Protein AF-A0A377KAS9-F1 (afdb_monomer)

Sequence (103 aa):
MINPLTATWNCPNGELRHHPQEIMQICEEVAAVIEREGHHTSAEDLRDYVMQVIDATAENISSMLQDIRALRHTEIDYINGFLLRRARAHGLPYRKTPACLKW

Foldseek 3Di:
DQLLVCLVVVAFLLVCVVVLVLLLVQLQLQQVLCVVVVHDDDSVRVSVVSVVVCVVRVRDRDPNNVCVVVVHDGCCCVPLVVSVVSCVVVVHDDDSSCVSVPD

Structure (mmCIF, N/CA/C/O backbone):
data_AF-A0A377KAS9-F1
#
_entry.id   AF-A0A377KAS9-F1
#
loop_
_atom_site.group_PDB
_atom_site.id
_atom_site.type_symbol
_atom_site.label_atom_id
_atom_site.label_alt_id
_atom_site.label_comp_id
_atom_site.label_asym_id
_atom_site.label_entity_id
_atom_site.label_seq_id
_atom_site.pdbx_PDB_ins_code
_atom_site.Cartn_x
_atom_site.Cartn_y
_atom_site.Cartn_z
_atom_site.occupancy
_atom_site.B_iso_or_equiv
_atom_site.auth_seq_id
_atom_site.auth_comp_id
_atom_site.auth_asym_id
_atom_site.auth_atom_id
_atom_site.pdbx_PDB_model_num
ATOM 1 N N . MET A 1 1 ? -0.968 -2.671 1.920 1.00 79.94 1 MET A N 1
ATOM 2 C CA . MET A 1 1 ? -1.292 -1.654 0.891 1.00 79.94 1 MET A CA 1
ATOM 3 C C . MET A 1 1 ? -0.348 -1.724 -0.310 1.00 79.94 1 MET A C 1
ATOM 5 O O . MET A 1 1 ? -0.841 -1.943 -1.403 1.00 79.94 1 MET A O 1
ATOM 9 N N . ILE A 1 2 ? 0.980 -1.641 -0.134 1.00 87.25 2 ILE A N 1
ATOM 10 C CA . ILE A 1 2 ? 1.961 -1.700 -1.247 1.00 87.25 2 ILE A CA 1
ATOM 11 C C . ILE A 1 2 ? 1.874 -3.011 -2.049 1.00 87.25 2 ILE A C 1
ATOM 13 O O . ILE A 1 2 ? 1.695 -2.996 -3.266 1.00 87.25 2 ILE A O 1
ATOM 17 N N . ASN A 1 3 ? 1.947 -4.152 -1.360 1.00 89.75 3 ASN A N 1
ATOM 18 C CA . ASN A 1 3 ? 1.939 -5.484 -1.977 1.00 89.75 3 ASN A CA 1
ATOM 19 C C . ASN A 1 3 ? 0.742 -5.737 -2.919 1.00 89.75 3 ASN A C 1
ATOM 21 O O . ASN A 1 3 ? 0.973 -6.051 -4.082 1.00 89.75 3 ASN A O 1
ATOM 25 N N . PRO A 1 4 ? -0.522 -5.567 -2.487 1.00 87.50 4 PRO A N 1
ATOM 26 C CA . PRO A 1 4 ? -1.676 -5.807 -3.355 1.00 87.50 4 PRO A CA 1
ATOM 27 C C . PRO A 1 4 ? -1.768 -4.846 -4.553 1.00 87.50 4 PRO A C 1
ATOM 29 O O . PRO A 1 4 ? -2.224 -5.255 -5.621 1.00 87.50 4 PRO A O 1
ATOM 32 N N . LEU A 1 5 ? -1.321 -3.592 -4.413 1.00 89.12 5 LEU A N 1
ATOM 33 C CA . LEU A 1 5 ? -1.313 -2.627 -5.521 1.00 89.12 5 LEU A CA 1
ATOM 34 C C . LEU A 1 5 ? -0.265 -2.989 -6.575 1.00 89.12 5 LEU A C 1
ATOM 36 O O . LEU A 1 5 ? -0.600 -3.134 -7.746 1.00 89.12 5 LEU A O 1
ATOM 40 N N . THR A 1 6 ? 0.978 -3.225 -6.151 1.00 92.56 6 THR A N 1
ATOM 41 C CA . THR A 1 6 ? 2.066 -3.655 -7.051 1.00 92.56 6 THR A CA 1
ATOM 42 C C . THR A 1 6 ? 1.754 -4.979 -7.742 1.00 92.56 6 THR A C 1
ATOM 44 O O . THR A 1 6 ? 2.005 -5.119 -8.934 1.00 92.56 6 THR A O 1
ATOM 47 N N . ALA A 1 7 ? 1.137 -5.925 -7.031 1.00 90.19 7 ALA A N 1
ATOM 48 C CA . ALA A 1 7 ? 0.609 -7.166 -7.590 1.00 90.19 7 ALA A CA 1
ATOM 49 C C . ALA A 1 7 ? -0.429 -6.921 -8.699 1.00 90.19 7 ALA A C 1
ATOM 51 O O . ALA A 1 7 ? -0.330 -7.496 -9.779 1.00 90.19 7 ALA A O 1
ATOM 52 N N . THR A 1 8 ? -1.396 -6.032 -8.450 1.00 87.06 8 THR A N 1
ATOM 53 C CA . THR A 1 8 ? -2.474 -5.714 -9.401 1.00 87.06 8 THR A CA 1
ATOM 54 C C . THR A 1 8 ? -1.960 -4.967 -10.634 1.00 87.06 8 THR A C 1
ATOM 56 O O . THR A 1 8 ? -2.437 -5.210 -11.740 1.00 87.06 8 THR A O 1
ATOM 59 N N . TRP A 1 9 ? -1.000 -4.058 -10.460 1.00 90.44 9 TRP A N 1
ATOM 60 C CA . TRP A 1 9 ? -0.447 -3.232 -11.541 1.00 90.44 9 TRP A CA 1
ATOM 61 C C . TRP A 1 9 ? 0.811 -3.821 -12.185 1.00 90.44 9 TRP A C 1
ATOM 63 O O . TRP A 1 9 ? 1.314 -3.271 -13.159 1.00 90.44 9 TRP A O 1
ATOM 73 N N . ASN A 1 10 ? 1.307 -4.952 -11.672 1.00 92.69 10 ASN A N 1
ATOM 74 C CA . ASN A 1 10 ? 2.530 -5.614 -12.122 1.00 92.69 10 ASN A CA 1
ATOM 75 C C . ASN A 1 10 ? 3.738 -4.655 -12.210 1.00 92.69 10 ASN A C 1
ATOM 77 O O . ASN A 1 10 ? 4.503 -4.681 -13.177 1.00 92.69 10 ASN A O 1
ATOM 81 N N . CYS A 1 11 ? 3.916 -3.813 -11.189 1.00 94.88 11 CYS A N 1
ATOM 82 C CA . CYS A 1 11 ? 4.918 -2.747 -11.160 1.00 94.88 11 CYS A CA 1
ATOM 83 C C . CYS A 1 11 ? 5.840 -2.830 -9.924 1.00 94.88 11 CYS A C 1
ATOM 85 O O . CYS A 1 11 ? 5.463 -3.437 -8.915 1.00 94.88 11 CYS A O 1
ATOM 87 N N . PRO A 1 12 ? 7.040 -2.217 -9.964 1.00 97.19 12 PRO A N 1
ATOM 88 C CA . PRO A 1 12 ? 7.854 -1.988 -8.768 1.00 97.19 12 PRO A CA 1
ATOM 89 C C . PRO A 1 12 ? 7.136 -1.103 -7.742 1.00 97.19 12 PRO A C 1
ATOM 91 O O . PRO A 1 12 ? 6.183 -0.393 -8.074 1.00 97.19 12 PRO A O 1
ATOM 94 N N . ASN A 1 13 ? 7.616 -1.108 -6.496 1.00 97.12 13 ASN A N 1
ATOM 95 C CA . ASN A 1 13 ? 7.029 -0.307 -5.416 1.00 97.12 13 ASN A CA 1
ATOM 96 C C . ASN A 1 13 ? 7.022 1.194 -5.741 1.00 97.12 13 ASN A C 1
ATOM 98 O O . ASN A 1 13 ? 6.055 1.883 -5.423 1.00 97.12 13 ASN A O 1
ATOM 102 N N . GLY A 1 14 ? 8.075 1.689 -6.397 1.00 97.12 14 GLY A N 1
ATOM 103 C CA . GLY A 1 14 ? 8.260 3.102 -6.726 1.00 97.12 14 GLY A CA 1
ATOM 104 C C . GLY A 1 14 ? 7.171 3.676 -7.626 1.00 97.12 14 GLY A C 1
ATOM 105 O O . GLY A 1 14 ? 6.843 4.853 -7.495 1.00 97.12 14 GLY A O 1
ATOM 106 N N . GLU A 1 15 ? 6.554 2.850 -8.475 1.00 96.69 15 GLU A N 1
ATOM 107 C CA . GLU A 1 15 ? 5.490 3.275 -9.393 1.00 96.69 15 GLU A CA 1
ATOM 108 C C . GLU A 1 15 ? 4.256 3.796 -8.644 1.00 96.69 15 GLU A C 1
ATOM 110 O O . GLU A 1 15 ? 3.562 4.699 -9.108 1.00 96.69 15 GLU A O 1
ATOM 115 N N . LEU A 1 16 ? 4.018 3.296 -7.425 1.00 94.31 16 LEU A N 1
ATOM 116 C CA . LEU A 1 16 ? 2.884 3.712 -6.602 1.00 94.31 16 LEU A CA 1
ATOM 117 C C . LEU A 1 16 ? 2.903 5.216 -6.278 1.00 94.31 16 LEU A C 1
ATOM 119 O O . LEU A 1 16 ? 1.849 5.793 -6.014 1.00 94.31 16 LEU A O 1
ATO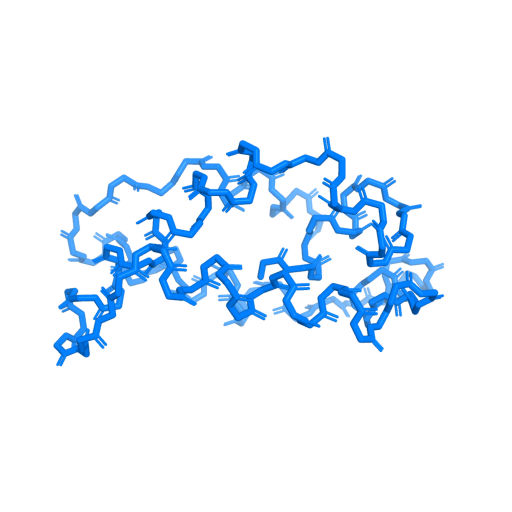M 123 N N . ARG A 1 17 ? 4.066 5.881 -6.354 1.00 95.19 17 ARG A N 1
ATOM 124 C CA . ARG A 1 17 ? 4.194 7.330 -6.126 1.00 95.19 17 ARG A CA 1
ATOM 125 C C . ARG A 1 17 ? 3.338 8.173 -7.074 1.00 95.19 17 ARG A C 1
ATOM 127 O O . ARG A 1 17 ? 2.979 9.297 -6.733 1.00 95.19 17 ARG A O 1
ATOM 134 N N . HIS A 1 18 ? 3.026 7.645 -8.258 1.00 95.12 18 HIS A N 1
ATOM 135 C CA . HIS A 1 18 ? 2.213 8.323 -9.268 1.00 95.12 18 HIS A CA 1
ATOM 136 C C . HIS A 1 18 ? 0.706 8.207 -8.989 1.00 95.12 18 HIS A C 1
ATOM 138 O O . HIS A 1 18 ? -0.098 8.812 -9.696 1.00 95.12 18 HIS A O 1
ATOM 144 N N . HIS A 1 19 ? 0.328 7.494 -7.923 1.00 92.81 19 HIS A N 1
ATOM 145 C CA . HIS A 1 19 ? -1.051 7.211 -7.526 1.00 92.81 19 HIS A CA 1
ATOM 146 C C . HIS A 1 19 ? -1.370 7.682 -6.090 1.00 92.81 19 HIS A C 1
ATOM 148 O O . HIS A 1 19 ? -1.891 6.914 -5.272 1.00 92.81 19 HIS A O 1
ATOM 154 N N . PRO A 1 20 ? -1.066 8.946 -5.723 1.00 91.94 20 PRO A N 1
ATOM 155 C CA . PRO A 1 20 ? -1.210 9.416 -4.344 1.00 91.94 20 PRO A CA 1
ATOM 156 C C . PRO A 1 20 ? -2.672 9.444 -3.874 1.00 91.94 20 PRO A C 1
ATOM 158 O O . PRO A 1 20 ? -2.940 9.265 -2.687 1.00 91.94 20 PRO A O 1
ATOM 161 N N . GLN A 1 21 ? -3.624 9.640 -4.794 1.00 91.44 21 GLN A N 1
ATOM 162 C CA . GLN A 1 21 ? -5.054 9.641 -4.476 1.00 91.44 21 GLN A CA 1
ATOM 163 C C . GLN A 1 21 ? -5.547 8.236 -4.118 1.00 91.44 21 GLN A C 1
ATOM 165 O O . GLN A 1 21 ? -6.261 8.083 -3.127 1.00 91.44 21 GLN A O 1
ATOM 170 N N . GLU A 1 22 ? -5.149 7.204 -4.871 1.00 89.81 22 GLU A N 1
ATOM 171 C CA . GLU A 1 22 ? -5.474 5.820 -4.520 1.00 89.81 22 GLU A CA 1
ATOM 172 C C . GLU A 1 22 ? -4.838 5.402 -3.191 1.00 89.81 22 GLU A C 1
ATOM 174 O O . GLU A 1 22 ? -5.508 4.771 -2.372 1.00 89.81 22 GLU A 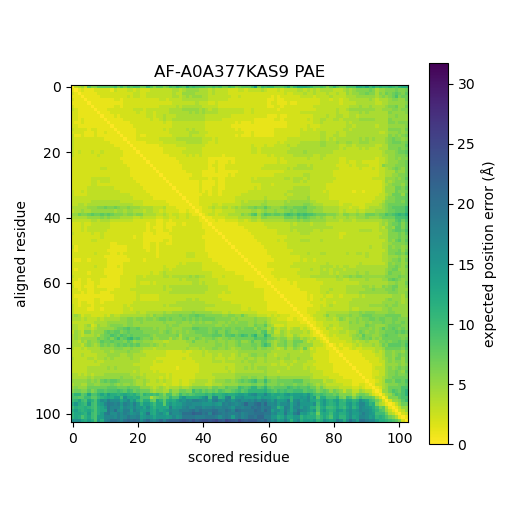O 1
ATOM 179 N N . ILE A 1 23 ? -3.576 5.776 -2.951 1.00 91.94 23 ILE A N 1
ATOM 180 C CA . ILE A 1 23 ? -2.901 5.492 -1.677 1.00 91.94 23 ILE A CA 1
ATOM 181 C C . ILE A 1 23 ? -3.665 6.131 -0.520 1.00 91.94 23 ILE A C 1
ATOM 183 O O . ILE A 1 23 ? -3.952 5.442 0.458 1.00 91.94 23 ILE A O 1
ATOM 187 N N . MET A 1 24 ? -4.029 7.412 -0.635 1.00 93.75 24 MET A N 1
ATOM 188 C CA . MET A 1 24 ? -4.756 8.120 0.420 1.00 93.75 24 MET A CA 1
ATOM 189 C C . MET A 1 24 ? -6.107 7.459 0.717 1.00 93.75 24 MET A C 1
ATOM 191 O O . MET A 1 24 ? -6.396 7.180 1.874 1.00 93.75 24 MET A O 1
ATOM 195 N N . GLN A 1 25 ? -6.890 7.109 -0.309 1.00 91.56 25 GLN A N 1
ATOM 196 C CA . GLN A 1 25 ? -8.184 6.434 -0.121 1.00 91.56 25 GLN A CA 1
ATOM 197 C C . GLN A 1 25 ? -8.050 5.103 0.630 1.00 91.56 25 GLN A C 1
ATOM 199 O O . GLN A 1 25 ? -8.877 4.769 1.476 1.00 91.56 25 GLN A O 1
ATOM 204 N N . ILE A 1 26 ?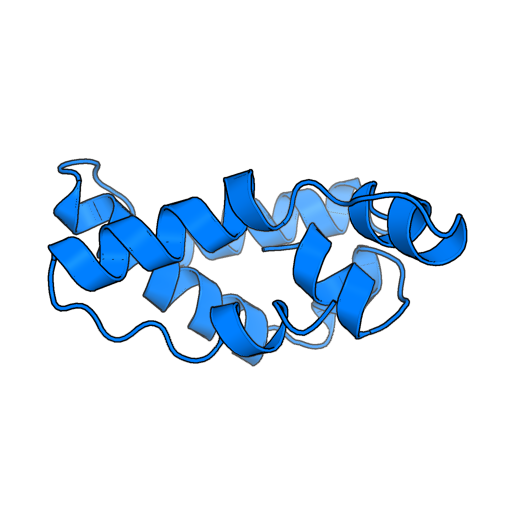 -7.008 4.322 0.335 1.00 89.81 26 ILE A N 1
ATOM 205 C CA . ILE A 1 26 ? -6.755 3.064 1.046 1.00 89.81 26 ILE A CA 1
ATOM 206 C C . ILE A 1 26 ? -6.290 3.352 2.480 1.00 89.81 26 ILE A C 1
ATOM 208 O O . ILE A 1 26 ? -6.710 2.653 3.401 1.00 89.81 26 ILE A O 1
ATOM 212 N N . CYS A 1 27 ? -5.469 4.383 2.695 1.00 93.38 27 CYS A N 1
ATOM 213 C CA . CYS A 1 27 ? -5.046 4.787 4.036 1.00 93.38 27 CYS A CA 1
ATOM 214 C C . CYS A 1 27 ? -6.238 5.227 4.895 1.00 93.38 27 CYS A C 1
ATOM 216 O O . CYS A 1 27 ? -6.314 4.826 6.050 1.00 93.38 27 CYS A O 1
ATOM 218 N N . GLU A 1 28 ? -7.204 5.959 4.337 1.00 93.62 28 GLU A N 1
ATOM 219 C CA . GLU A 1 28 ? -8.456 6.325 5.016 1.00 93.62 28 GLU A CA 1
ATOM 220 C C . GLU A 1 28 ? -9.268 5.087 5.428 1.00 93.62 28 GLU A C 1
ATOM 222 O O . GLU A 1 28 ? -9.697 4.979 6.579 1.00 93.62 28 GLU A O 1
ATOM 227 N N . GLU A 1 29 ? -9.442 4.118 4.519 1.00 91.00 29 GLU A N 1
ATOM 228 C CA . GLU A 1 29 ? -10.139 2.859 4.820 1.00 91.00 29 GLU A CA 1
ATOM 229 C C . GLU A 1 29 ? -9.445 2.079 5.945 1.00 91.00 29 GLU A C 1
ATOM 231 O O . GLU A 1 29 ? -10.101 1.556 6.847 1.00 91.00 29 GLU A O 1
ATOM 236 N N . VAL A 1 30 ? -8.115 1.987 5.897 1.00 91.12 30 VAL A N 1
ATOM 237 C CA . VAL A 1 30 ? -7.323 1.234 6.876 1.00 91.12 30 VAL A CA 1
ATOM 238 C C . VAL A 1 30 ? -7.281 1.948 8.226 1.00 91.12 30 VAL A C 1
ATOM 240 O O . VAL A 1 30 ? -7.507 1.298 9.245 1.00 91.12 30 VAL A O 1
ATOM 243 N N . ALA A 1 31 ? -7.064 3.264 8.251 1.00 93.56 31 ALA A N 1
ATOM 244 C CA . ALA A 1 31 ? -7.064 4.061 9.475 1.00 93.56 31 ALA A CA 1
ATOM 245 C C . ALA A 1 31 ? -8.413 3.968 10.200 1.00 93.56 31 ALA A C 1
ATOM 247 O O . ALA A 1 31 ? -8.444 3.739 11.406 1.00 93.56 31 ALA A O 1
ATOM 248 N N . ALA A 1 32 ? -9.530 4.022 9.465 1.00 93.00 32 ALA A N 1
ATOM 249 C CA . ALA A 1 32 ? -10.858 3.849 10.050 1.00 93.00 32 ALA A CA 1
ATOM 250 C C . ALA A 1 32 ? -11.027 2.484 10.738 1.00 93.00 32 ALA A C 1
ATOM 252 O O . ALA A 1 32 ? -11.646 2.399 11.800 1.00 93.00 32 ALA A O 1
ATOM 253 N N . VAL A 1 33 ? -10.476 1.412 10.156 1.00 92.62 33 VAL A N 1
ATOM 254 C CA . VAL A 1 33 ? -10.484 0.082 10.782 1.00 92.62 33 VAL A CA 1
ATOM 255 C C . VAL A 1 33 ? -9.603 0.066 12.029 1.00 92.62 33 VAL A C 1
ATOM 257 O O . VAL A 1 33 ? -10.057 -0.412 13.063 1.00 92.62 33 VAL A O 1
ATOM 260 N N . ILE A 1 34 ? -8.385 0.608 11.956 1.00 91.94 34 ILE A N 1
ATOM 261 C CA . ILE A 1 34 ? -7.429 0.647 13.075 1.00 91.94 34 ILE A CA 1
ATOM 262 C C . ILE A 1 34 ? -8.002 1.426 14.272 1.00 91.94 34 ILE A C 1
ATOM 264 O O . ILE A 1 34 ? -7.948 0.936 15.399 1.00 91.94 34 ILE A O 1
ATOM 268 N N . GLU A 1 35 ? -8.647 2.568 14.032 1.00 93.69 35 GLU A N 1
ATOM 269 C CA . GLU A 1 35 ? -9.337 3.344 15.073 1.00 93.69 35 GLU A CA 1
ATOM 270 C C . GLU A 1 35 ? -10.450 2.530 15.753 1.00 93.69 35 GLU A C 1
ATOM 272 O O . GLU A 1 35 ? -10.588 2.544 16.976 1.00 93.69 35 GLU A O 1
ATOM 277 N N . ARG A 1 36 ? -11.220 1.739 14.991 1.00 93.19 36 ARG A N 1
ATOM 278 C CA . ARG A 1 36 ? -12.253 0.849 15.560 1.00 93.19 36 ARG A CA 1
ATOM 279 C C . ARG A 1 36 ? -11.684 -0.342 16.331 1.00 93.19 36 ARG A C 1
ATOM 281 O O . ARG A 1 36 ? -12.391 -0.904 17.164 1.00 93.19 36 ARG A O 1
ATOM 288 N N . GLU A 1 37 ? -10.429 -0.711 16.090 1.00 92.94 37 GLU A N 1
ATOM 289 C CA . GLU A 1 37 ? -9.693 -1.671 16.921 1.00 92.94 37 GLU A CA 1
ATOM 290 C C . GLU A 1 37 ? -9.204 -1.066 18.247 1.00 92.94 37 GLU A C 1
ATOM 292 O O . GLU A 1 37 ? -8.718 -1.802 19.103 1.00 92.94 37 GLU A O 1
ATOM 297 N N . GLY A 1 38 ? -9.349 0.250 18.448 1.00 92.94 38 GLY A N 1
ATOM 298 C CA . GLY A 1 38 ? -8.882 0.950 19.647 1.00 92.94 38 GLY A CA 1
ATOM 299 C C . GLY A 1 38 ? -7.418 1.387 19.577 1.00 92.94 38 GLY A C 1
ATOM 300 O O . GLY A 1 38 ? -6.820 1.690 20.609 1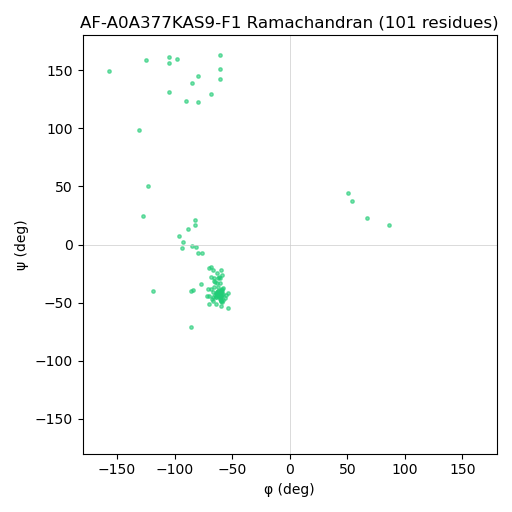.00 92.94 38 GLY A O 1
ATOM 301 N N . HIS A 1 39 ? -6.830 1.415 18.380 1.00 92.75 39 HIS A N 1
ATOM 302 C CA . HIS A 1 39 ? -5.485 1.930 18.148 1.00 92.75 39 HIS A CA 1
ATOM 303 C C . HIS A 1 39 ? -5.560 3.305 17.488 1.00 92.75 39 HIS A C 1
ATOM 305 O O . HIS A 1 39 ? -6.251 3.471 16.488 1.00 92.75 39 HIS A O 1
ATOM 311 N N . HIS A 1 40 ? -4.822 4.273 18.029 1.00 91.44 40 HIS A N 1
ATOM 312 C CA . HIS A 1 40 ? -4.837 5.632 17.501 1.00 91.44 40 HIS A CA 1
ATOM 313 C C . HIS A 1 40 ? -3.957 5.775 16.257 1.00 91.44 40 HIS A C 1
ATOM 315 O O . HIS A 1 40 ? -2.757 5.498 16.317 1.00 91.44 40 HIS A O 1
ATOM 321 N N . THR A 1 41 ? -4.539 6.209 15.139 1.00 93.75 41 THR A N 1
ATOM 322 C CA . THR A 1 41 ? -3.812 6.505 13.897 1.00 93.75 41 THR A CA 1
ATOM 323 C 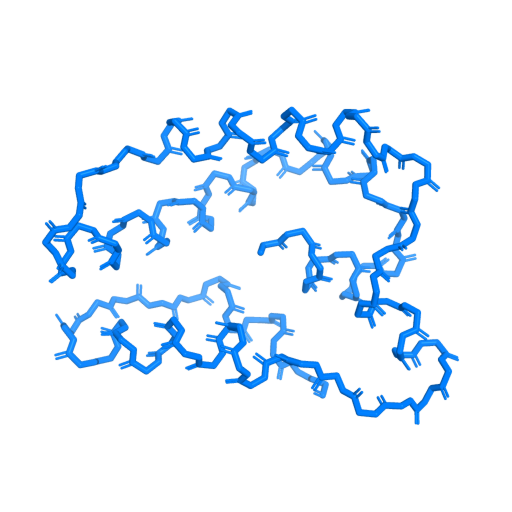C . THR A 1 41 ? -4.588 7.482 13.012 1.00 93.75 41 THR A C 1
ATOM 325 O O . THR A 1 41 ? -5.818 7.471 12.992 1.00 93.75 41 THR A O 1
ATOM 328 N N . SER A 1 42 ? -3.880 8.305 12.237 1.00 94.94 42 SER A N 1
ATOM 329 C CA . SER A 1 42 ? -4.489 9.128 11.189 1.00 94.94 42 SER A CA 1
ATOM 330 C C . SER A 1 42 ? -4.208 8.557 9.797 1.00 94.94 42 SER A C 1
ATOM 332 O O . SER A 1 42 ? -3.234 7.829 9.577 1.00 94.94 42 SER A O 1
ATOM 334 N N . ALA A 1 43 ? -5.072 8.886 8.8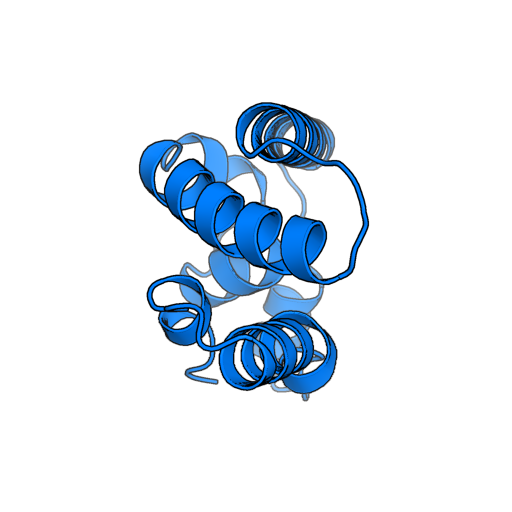34 1.00 95.25 43 ALA A N 1
ATOM 335 C CA . ALA A 1 43 ? -4.854 8.508 7.441 1.00 95.25 43 ALA A CA 1
ATOM 336 C C . ALA A 1 43 ? -3.585 9.172 6.881 1.00 95.25 43 ALA A C 1
ATOM 338 O O . ALA A 1 43 ? -2.879 8.570 6.073 1.00 95.25 43 ALA A O 1
ATOM 339 N N . GLU A 1 44 ? -3.277 10.384 7.341 1.00 96.25 44 GLU A N 1
ATOM 340 C CA . GLU A 1 44 ? -2.089 11.151 6.984 1.00 96.25 44 GLU A CA 1
ATOM 341 C C . GLU A 1 44 ? -0.809 10.489 7.496 1.00 96.25 44 GLU A C 1
ATOM 343 O O . GLU A 1 44 ? 0.108 10.282 6.703 1.00 96.25 44 GLU A O 1
ATOM 348 N N . ASP A 1 45 ? -0.765 10.083 8.770 1.00 94.94 45 ASP A N 1
ATOM 349 C CA . ASP A 1 45 ? 0.393 9.381 9.342 1.00 94.94 45 ASP A CA 1
ATOM 350 C C . ASP A 1 45 ? 0.648 8.067 8.598 1.00 94.94 45 ASP A C 1
ATOM 352 O O . ASP A 1 45 ? 1.784 7.723 8.259 1.00 94.94 45 ASP A O 1
ATOM 356 N N . LEU A 1 46 ? -0.432 7.335 8.304 1.00 94.69 46 LEU A N 1
ATOM 357 C CA . LEU A 1 46 ? -0.352 6.082 7.571 1.00 94.69 46 LEU A CA 1
ATOM 358 C C . LEU A 1 46 ? 0.141 6.306 6.134 1.00 94.69 46 LEU A C 1
ATOM 360 O O . LEU A 1 46 ? 1.008 5.566 5.665 1.00 94.69 46 LEU A O 1
ATOM 364 N N . ARG A 1 47 ? -0.366 7.334 5.445 1.00 95.81 47 ARG A N 1
ATOM 365 C CA . ARG A 1 47 ? 0.095 7.724 4.107 1.00 95.81 47 ARG A CA 1
ATOM 366 C C . ARG A 1 47 ? 1.577 8.075 4.129 1.00 95.81 47 ARG A C 1
ATOM 368 O O . ARG A 1 47 ? 2.316 7.587 3.279 1.00 95.81 47 ARG A O 1
ATOM 375 N N . ASP A 1 48 ? 2.015 8.898 5.073 1.00 95.75 48 ASP A N 1
ATOM 376 C CA . ASP A 1 48 ? 3.401 9.359 5.135 1.00 95.75 48 ASP A CA 1
ATOM 377 C C . ASP A 1 48 ? 4.355 8.190 5.377 1.00 95.75 48 ASP A C 1
ATO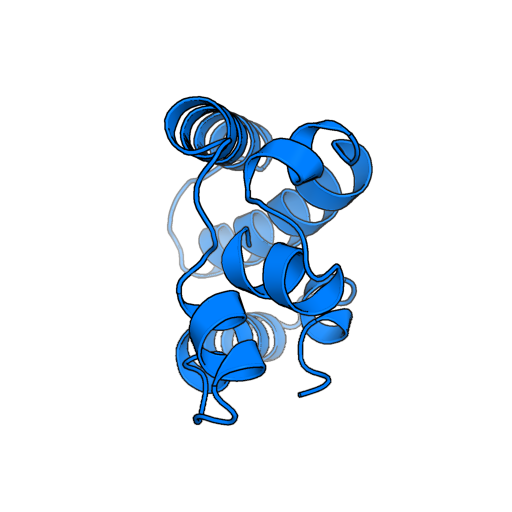M 379 O O . ASP A 1 48 ? 5.366 8.061 4.682 1.00 95.75 48 ASP A O 1
ATOM 383 N N . TYR A 1 49 ? 3.982 7.267 6.265 1.00 95.31 49 TYR A N 1
ATOM 384 C CA . TYR A 1 49 ? 4.718 6.022 6.458 1.00 95.31 49 TYR A CA 1
ATOM 385 C C . TYR A 1 49 ? 4.779 5.174 5.176 1.00 95.31 49 TYR A C 1
ATOM 387 O O . TYR A 1 49 ? 5.841 4.680 4.796 1.00 95.31 49 TYR A O 1
ATOM 395 N N . VAL A 1 50 ? 3.661 5.026 4.462 1.00 94.62 50 VAL A N 1
ATOM 396 C CA . VAL A 1 50 ? 3.618 4.276 3.195 1.00 94.62 50 VAL A CA 1
ATOM 397 C C . VAL A 1 50 ? 4.513 4.909 2.138 1.00 94.62 50 VAL A C 1
ATOM 399 O O . VAL A 1 50 ? 5.251 4.188 1.468 1.00 94.62 50 VAL A O 1
ATOM 402 N N . MET A 1 51 ? 4.480 6.234 2.000 1.00 95.50 51 MET A N 1
ATOM 403 C CA . MET A 1 51 ? 5.318 6.958 1.045 1.00 95.50 51 MET A CA 1
ATOM 404 C C . MET A 1 51 ? 6.803 6.802 1.372 1.00 95.50 51 MET A C 1
ATOM 406 O O . MET A 1 51 ? 7.588 6.528 0.469 1.00 95.50 51 MET A O 1
ATOM 410 N N . GLN A 1 52 ? 7.184 6.857 2.653 1.00 96.81 52 GLN A N 1
ATOM 411 C CA . GLN A 1 52 ? 8.560 6.580 3.080 1.00 96.81 52 GLN A CA 1
ATOM 412 C C . GLN A 1 52 ? 9.013 5.171 2.683 1.00 96.81 52 GLN A C 1
ATOM 414 O O . GLN A 1 52 ? 10.125 4.997 2.187 1.00 96.81 52 GLN A O 1
ATOM 419 N N . VAL A 1 53 ? 8.159 4.158 2.864 1.00 96.50 53 VAL A N 1
ATOM 420 C CA . VAL A 1 53 ? 8.480 2.782 2.457 1.00 96.50 53 VAL A CA 1
ATOM 421 C C . VAL A 1 53 ? 8.584 2.666 0.934 1.00 96.50 53 VAL A C 1
ATOM 423 O O . VAL A 1 53 ? 9.496 1.999 0.444 1.00 96.50 53 VAL A O 1
ATOM 426 N N . ILE A 1 54 ? 7.691 3.316 0.181 1.00 96.25 54 ILE A N 1
ATOM 427 C CA . ILE A 1 54 ? 7.749 3.368 -1.289 1.00 96.25 54 ILE A CA 1
ATOM 428 C C . ILE A 1 54 ? 9.075 3.980 -1.745 1.00 96.25 54 ILE A C 1
ATOM 430 O O . ILE A 1 54 ? 9.757 3.377 -2.568 1.00 96.25 54 ILE A O 1
ATOM 434 N N . ASP A 1 55 ? 9.467 5.124 -1.185 1.00 96.38 55 ASP A N 1
ATOM 435 C CA . ASP A 1 55 ? 10.711 5.809 -1.540 1.00 96.38 55 ASP A CA 1
ATOM 436 C C . ASP A 1 55 ? 11.944 4.963 -1.188 1.00 96.38 55 ASP A C 1
ATOM 438 O O . ASP A 1 55 ? 12.840 4.793 -2.013 1.00 96.38 55 ASP A O 1
ATOM 442 N N . ALA A 1 56 ? 11.968 4.362 0.005 1.00 97.81 56 ALA A N 1
ATOM 443 C CA . ALA A 1 56 ? 13.081 3.529 0.461 1.00 97.81 56 ALA A CA 1
ATOM 444 C C . ALA A 1 56 ? 13.223 2.208 -0.315 1.00 97.81 56 ALA A C 1
ATOM 446 O O . ALA A 1 56 ? 14.279 1.578 -0.272 1.00 97.81 56 ALA A O 1
ATOM 447 N N . THR A 1 57 ? 12.167 1.761 -1.000 1.00 97.38 57 THR A N 1
ATOM 448 C CA . THR A 1 57 ? 12.130 0.467 -1.698 1.00 97.38 57 THR A CA 1
ATOM 449 C C . THR A 1 57 ? 11.713 0.593 -3.159 1.00 97.38 57 THR A C 1
ATOM 451 O O . THR A 1 57 ? 11.219 -0.375 -3.730 1.00 97.38 57 THR A O 1
ATOM 454 N N . ALA A 1 58 ? 11.910 1.763 -3.773 1.00 97.50 58 ALA A N 1
ATOM 455 C CA . ALA A 1 58 ? 11.325 2.112 -5.067 1.00 97.50 58 ALA A CA 1
ATOM 456 C C . ALA A 1 58 ? 11.607 1.083 -6.180 1.00 97.50 58 ALA A C 1
ATOM 458 O O . ALA A 1 58 ? 10.694 0.700 -6.912 1.00 97.50 58 ALA A O 1
ATOM 459 N N . GLU A 1 59 ? 12.837 0.574 -6.249 1.00 97.69 59 GLU A N 1
ATOM 460 C CA . GLU A 1 59 ? 13.272 -0.402 -7.260 1.00 97.69 59 GLU A CA 1
ATOM 461 C C . GLU A 1 59 ? 12.850 -1.849 -6.946 1.00 97.69 59 GLU A C 1
ATOM 463 O O . GLU A 1 59 ? 13.026 -2.756 -7.763 1.00 97.69 59 GLU A O 1
ATOM 468 N N . ASN A 1 60 ? 12.293 -2.105 -5.760 1.00 97.94 60 ASN A N 1
ATOM 469 C CA . ASN A 1 60 ? 11.976 -3.458 -5.325 1.00 97.94 60 ASN A CA 1
ATOM 470 C C . ASN A 1 60 ? 10.667 -3.955 -5.951 1.00 97.94 60 ASN A C 1
ATOM 472 O O . ASN A 1 60 ? 9.679 -3.230 -6.081 1.00 97.94 60 ASN A O 1
ATOM 476 N N . ILE A 1 61 ? 10.639 -5.255 -6.250 1.00 96.75 61 ILE A N 1
ATOM 477 C CA . ILE A 1 61 ? 9.420 -6.000 -6.578 1.00 96.75 61 ILE A CA 1
ATOM 478 C C . ILE A 1 61 ? 8.851 -6.570 -5.277 1.00 96.75 61 ILE A C 1
ATOM 480 O O . ILE A 1 61 ? 9.545 -7.314 -4.579 1.00 96.75 61 ILE A O 1
ATOM 484 N N . SER A 1 62 ? 7.597 -6.251 -4.949 1.00 95.12 62 SER A N 1
ATOM 485 C CA . SER A 1 62 ? 6.954 -6.745 -3.724 1.00 95.12 62 SER A CA 1
ATOM 486 C C . SER A 1 62 ? 6.871 -8.276 -3.682 1.00 95.12 62 SER A C 1
ATOM 488 O O . SER A 1 62 ? 6.763 -8.930 -4.721 1.00 95.12 62 SER A O 1
ATOM 490 N N . SER A 1 63 ? 6.889 -8.866 -2.482 1.00 93.12 63 SER A N 1
ATOM 491 C CA . SER A 1 63 ? 6.808 -10.328 -2.307 1.00 93.12 63 SER A CA 1
ATOM 492 C C . SER A 1 63 ? 5.570 -10.925 -2.979 1.00 93.12 63 SER A C 1
ATOM 494 O O . SER A 1 63 ? 5.670 -11.896 -3.719 1.00 93.12 63 SER A O 1
ATOM 496 N N . MET A 1 64 ? 4.418 -10.275 -2.819 1.00 91.69 64 MET A N 1
ATOM 497 C CA . MET A 1 64 ? 3.168 -10.703 -3.445 1.00 91.69 64 MET A CA 1
ATOM 498 C C . MET A 1 64 ? 3.237 -10.672 -4.976 1.00 91.69 64 MET A C 1
ATOM 500 O O . MET A 1 64 ? 2.750 -11.594 -5.625 1.00 91.69 64 MET A O 1
ATOM 504 N N . LEU A 1 65 ? 3.867 -9.651 -5.571 1.00 93.31 65 LEU A N 1
ATOM 505 C CA . LEU A 1 65 ? 4.078 -9.622 -7.019 1.00 93.31 65 LEU A CA 1
ATOM 506 C C . LEU A 1 65 ? 5.036 -10.738 -7.468 1.00 93.31 65 LEU A C 1
ATOM 508 O O . LEU A 1 65 ? 4.827 -11.339 -8.522 1.00 93.31 65 LEU A O 1
ATOM 512 N N . GLN A 1 66 ? 6.062 -11.057 -6.673 1.00 94.38 66 GLN A N 1
ATOM 513 C CA . GLN A 1 66 ? 6.939 -12.200 -6.949 1.00 94.38 66 GLN A CA 1
ATOM 514 C C . GLN A 1 66 ? 6.174 -13.530 -6.905 1.00 94.38 66 GLN A C 1
ATOM 516 O O . GLN A 1 66 ? 6.394 -14.372 -7.774 1.00 94.38 66 GLN A O 1
ATOM 521 N N . ASP A 1 67 ? 5.269 -13.716 -5.940 1.00 93.50 67 ASP A N 1
ATOM 522 C CA . ASP A 1 67 ? 4.435 -14.919 -5.838 1.00 93.50 67 ASP A CA 1
ATOM 523 C C . ASP A 1 67 ? 3.487 -15.061 -7.027 1.00 93.50 67 ASP A C 1
ATOM 525 O O . ASP A 1 67 ? 3.446 -16.130 -7.634 1.00 93.50 67 ASP A O 1
ATOM 529 N N . ILE A 1 68 ? 2.818 -13.978 -7.4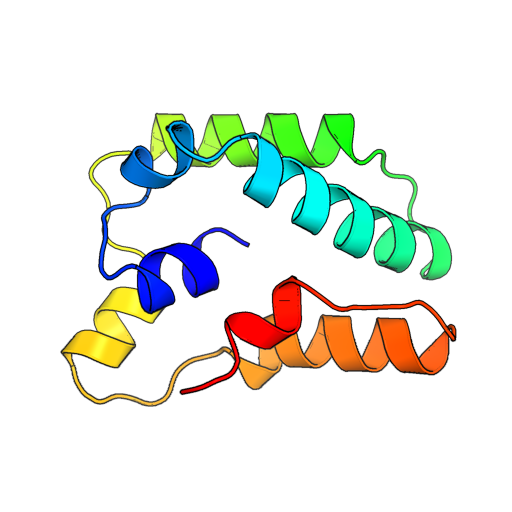40 1.00 90.38 68 ILE A N 1
ATOM 530 C CA . ILE A 1 68 ? 1.966 -13.981 -8.640 1.00 90.38 68 ILE A CA 1
ATOM 531 C C . ILE A 1 68 ? 2.779 -14.332 -9.888 1.00 90.38 68 ILE A C 1
ATOM 533 O O . ILE A 1 68 ? 2.385 -15.208 -10.658 1.00 90.38 68 ILE A O 1
ATOM 537 N N . ARG A 1 69 ? 3.943 -13.697 -10.085 1.00 92.69 69 ARG A N 1
ATOM 538 C CA . ARG A 1 69 ? 4.826 -13.981 -11.232 1.00 92.69 69 ARG A CA 1
ATOM 539 C C . ARG A 1 69 ? 5.334 -15.423 -11.240 1.00 92.69 69 ARG A C 1
ATOM 541 O O . ARG A 1 69 ? 5.615 -15.959 -12.307 1.00 92.69 69 ARG A O 1
ATOM 548 N N . ALA A 1 70 ? 5.449 -16.041 -10.069 1.00 94.12 70 ALA A N 1
ATOM 549 C CA . ALA A 1 70 ? 5.881 -17.421 -9.906 1.00 94.12 70 ALA A CA 1
ATOM 550 C C . ALA A 1 70 ? 4.725 -18.429 -9.784 1.00 94.12 70 ALA A C 1
ATOM 552 O O . ALA A 1 70 ? 4.990 -19.597 -9.502 1.00 94.12 70 ALA A O 1
ATOM 553 N N . LEU A 1 71 ? 3.470 -18.000 -9.979 1.00 91.00 71 LEU A N 1
ATOM 554 C CA . LEU A 1 71 ? 2.268 -18.833 -9.848 1.00 91.00 71 LEU A CA 1
ATOM 555 C C . LEU A 1 71 ? 2.169 -19.548 -8.485 1.00 91.00 71 LEU A C 1
ATOM 557 O O . LEU A 1 71 ? 1.742 -20.700 -8.399 1.00 91.00 71 LEU A O 1
ATOM 561 N N . ARG A 1 72 ? 2.585 -18.869 -7.412 1.00 90.62 72 ARG A N 1
ATOM 562 C CA . ARG A 1 72 ? 2.469 -19.346 -6.029 1.00 90.62 72 ARG A CA 1
ATOM 563 C C . ARG A 1 72 ? 1.248 -18.743 -5.341 1.00 90.62 72 ARG A C 1
ATOM 565 O O . ARG A 1 72 ? 0.748 -17.691 -5.732 1.00 90.62 72 ARG A O 1
ATOM 572 N N . HIS A 1 73 ? 0.800 -19.402 -4.275 1.00 86.00 73 HIS A N 1
ATOM 573 C CA . HIS A 1 73 ? -0.183 -18.822 -3.364 1.00 86.00 73 HIS A CA 1
ATOM 574 C C . HIS A 1 73 ? 0.363 -17.543 -2.724 1.00 86.00 73 HIS A C 1
ATOM 576 O O . HIS A 1 73 ? 1.541 -17.476 -2.378 1.00 86.00 73 HIS A O 1
ATOM 582 N N . THR A 1 74 ? -0.509 -16.551 -2.549 1.00 85.94 74 THR A N 1
ATOM 583 C CA . THR A 1 74 ? -0.166 -15.268 -1.929 1.00 85.94 74 THR A CA 1
ATOM 584 C C . THR A 1 74 ? -0.706 -15.185 -0.499 1.00 85.94 74 THR A C 1
ATOM 586 O O . THR A 1 74 ? -1.644 -15.887 -0.124 1.00 85.94 74 THR A O 1
ATOM 589 N N . GLU A 1 75 ? -0.168 -14.266 0.303 1.00 83.50 75 GLU A N 1
ATOM 590 C CA . GLU A 1 75 ? -0.639 -13.993 1.674 1.00 83.50 75 GLU A CA 1
ATOM 591 C C . GLU A 1 75 ? -1.865 -13.054 1.726 1.00 83.50 75 GLU A C 1
ATOM 593 O O . GLU A 1 75 ? -2.175 -12.455 2.762 1.00 83.50 75 GLU A O 1
ATOM 598 N N . ILE A 1 76 ? -2.570 -12.878 0.603 1.00 80.88 76 ILE A N 1
ATOM 599 C CA . ILE A 1 76 ? -3.620 -11.864 0.447 1.00 80.88 76 ILE A CA 1
ATOM 600 C C . ILE A 1 76 ? -4.763 -12.016 1.470 1.00 80.88 76 ILE A C 1
ATOM 602 O O . ILE A 1 76 ? -5.235 -11.017 2.028 1.00 80.88 76 ILE A O 1
ATOM 606 N N . ASP A 1 77 ? -5.144 -13.256 1.790 1.00 76.56 77 ASP A N 1
ATOM 607 C CA . ASP A 1 77 ? -6.206 -13.592 2.750 1.00 76.56 77 ASP A CA 1
ATOM 608 C C . ASP A 1 77 ? -5.855 -13.245 4.202 1.00 76.56 77 ASP A C 1
ATOM 610 O O . ASP A 1 77 ? -6.740 -12.974 5.033 1.00 76.56 77 ASP A O 1
ATOM 614 N N . TYR A 1 78 ? -4.560 -13.248 4.511 1.00 77.31 78 TYR A N 1
ATOM 615 C CA . TYR A 1 78 ? -4.046 -12.929 5.835 1.00 77.31 78 TYR A CA 1
ATOM 616 C C . TYR A 1 78 ? -3.908 -11.424 6.026 1.00 77.31 78 TYR A C 1
ATOM 618 O O . TYR A 1 78 ? -4.255 -10.926 7.091 1.00 77.31 78 TYR A O 1
ATOM 626 N N . ILE A 1 79 ? -3.478 -10.690 4.998 1.00 77.38 79 ILE A N 1
ATOM 627 C CA . ILE A 1 79 ? -3.258 -9.242 5.103 1.00 77.38 79 ILE A CA 1
ATOM 628 C C . ILE A 1 79 ? -4.563 -8.479 4.845 1.00 77.38 79 ILE A C 1
ATOM 630 O O . ILE A 1 79 ? -5.183 -7.930 5.758 1.00 77.38 79 ILE A O 1
ATOM 634 N N . ASN A 1 80 ? -5.021 -8.464 3.595 1.00 81.19 80 ASN A N 1
ATOM 635 C CA . ASN A 1 80 ? -6.205 -7.699 3.208 1.00 81.19 80 ASN A CA 1
ATOM 636 C C . ASN A 1 80 ? -7.491 -8.411 3.634 1.00 81.19 80 ASN A C 1
ATOM 638 O O . ASN A 1 80 ? -8.466 -7.758 4.007 1.00 81.19 80 ASN A O 1
ATOM 642 N N . GLY A 1 81 ? -7.494 -9.748 3.618 1.00 80.38 81 GLY A N 1
ATOM 643 C CA . GLY A 1 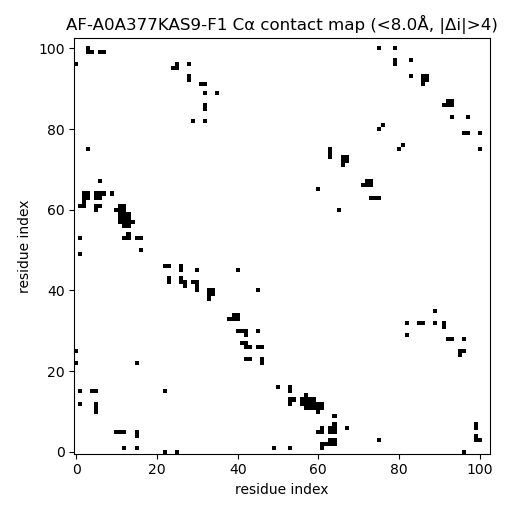81 ? -8.628 -10.528 4.103 1.00 80.38 81 GLY A CA 1
ATOM 644 C C . GLY A 1 81 ? -8.899 -10.294 5.593 1.00 80.38 81 GLY A C 1
ATOM 645 O O . GLY A 1 81 ? -10.061 -10.206 5.991 1.00 80.38 81 GLY A O 1
ATOM 646 N N . PHE A 1 82 ? -7.861 -10.115 6.420 1.00 84.62 82 PHE A N 1
ATOM 647 C CA . PHE A 1 82 ? -8.036 -9.742 7.827 1.00 84.62 82 PHE A CA 1
ATOM 648 C C . PHE A 1 82 ? -8.678 -8.363 7.974 1.00 84.62 82 PHE A C 1
ATOM 650 O O . PHE A 1 82 ? -9.704 -8.250 8.647 1.00 84.62 82 PHE A O 1
ATOM 657 N N . LEU A 1 83 ? -8.141 -7.343 7.299 1.00 85.31 83 LEU A N 1
ATOM 658 C CA . LEU A 1 83 ? -8.700 -5.989 7.336 1.00 85.31 83 LEU A CA 1
ATOM 659 C C . LEU A 1 83 ? -10.158 -5.957 6.866 1.00 85.31 83 LEU A C 1
ATOM 661 O O . LEU A 1 83 ? -10.995 -5.351 7.529 1.00 85.31 83 LEU A O 1
ATOM 665 N N . LEU A 1 84 ? -10.497 -6.684 5.796 1.00 86.50 84 LEU A N 1
ATOM 666 C CA . LEU A 1 84 ? -11.877 -6.808 5.322 1.00 86.50 84 LEU A CA 1
ATOM 667 C C . LEU A 1 84 ? -12.793 -7.443 6.380 1.00 86.50 84 LEU A C 1
ATOM 669 O O . LEU A 1 84 ? -13.920 -6.985 6.574 1.00 86.50 84 LEU A O 1
ATOM 673 N N . ARG A 1 85 ? -12.333 -8.493 7.074 1.00 89.00 85 ARG A N 1
ATOM 674 C CA . ARG A 1 85 ? -13.100 -9.125 8.161 1.00 89.00 85 ARG A CA 1
ATOM 675 C C . ARG A 1 85 ? -13.325 -8.156 9.324 1.00 89.00 85 ARG A C 1
ATOM 677 O O . ARG A 1 85 ? -14.448 -8.083 9.818 1.00 89.00 85 ARG A O 1
ATOM 684 N N . ARG A 1 86 ? -12.303 -7.391 9.725 1.00 91.69 86 ARG A N 1
ATOM 685 C CA . ARG A 1 86 ? -12.421 -6.378 10.791 1.00 91.69 86 ARG A CA 1
ATOM 686 C C . ARG A 1 86 ? -13.337 -5.225 10.383 1.00 91.69 86 ARG A C 1
ATOM 688 O O . ARG A 1 86 ? -14.246 -4.887 11.132 1.00 91.69 86 ARG A O 1
ATOM 695 N N . ALA A 1 87 ? -13.190 -4.699 9.168 1.00 89.69 87 ALA A N 1
ATOM 696 C CA . ALA A 1 87 ? -14.073 -3.666 8.633 1.00 89.69 87 ALA A CA 1
ATOM 697 C C . ALA A 1 87 ? -15.543 -4.110 8.655 1.00 89.69 87 ALA A C 1
ATOM 699 O O . ALA A 1 87 ? -16.403 -3.380 9.145 1.00 89.69 87 ALA A O 1
ATOM 700 N N . ARG A 1 88 ? -15.826 -5.342 8.206 1.00 89.56 88 ARG A N 1
ATOM 701 C CA . ARG A 1 88 ? -17.176 -5.925 8.255 1.00 89.56 88 ARG A CA 1
ATOM 702 C C . ARG A 1 88 ? -17.705 -6.061 9.680 1.00 89.56 88 ARG A C 1
ATOM 704 O O . ARG A 1 88 ? -18.861 -5.722 9.910 1.00 89.56 88 ARG A O 1
ATOM 711 N N . ALA A 1 89 ? -16.882 -6.528 10.619 1.00 91.81 89 ALA A N 1
ATOM 712 C CA . ALA A 1 89 ? -17.276 -6.667 12.022 1.00 91.81 89 ALA A CA 1
ATOM 713 C C . ALA A 1 89 ? -17.675 -5.322 12.656 1.00 91.81 89 ALA A C 1
ATOM 715 O O . ALA A 1 89 ? -18.590 -5.280 13.473 1.00 91.81 89 ALA A O 1
ATOM 716 N N . HIS A 1 90 ? -17.045 -4.225 12.226 1.00 91.88 90 HIS A N 1
ATOM 717 C CA . HIS A 1 90 ? -17.336 -2.863 12.693 1.00 91.88 90 HIS A CA 1
ATOM 718 C C . HIS A 1 90 ? -18.367 -2.102 11.851 1.00 91.88 90 HIS A C 1
ATOM 720 O O . HIS A 1 90 ? -18.634 -0.932 12.122 1.00 91.88 90 HIS A O 1
ATOM 726 N N . GLY A 1 91 ? -18.936 -2.727 10.815 1.00 90.75 91 GLY A N 1
ATOM 727 C CA . GLY A 1 91 ? -19.881 -2.074 9.905 1.00 90.75 91 GLY A CA 1
ATOM 728 C C . GLY A 1 91 ? -19.262 -0.961 9.049 1.00 90.75 91 GLY A C 1
ATOM 729 O O . GLY A 1 91 ? -19.978 -0.070 8.592 1.00 90.75 91 GLY A O 1
ATOM 730 N N . LEU A 1 92 ? -17.944 -0.987 8.833 1.00 88.69 92 LEU A N 1
ATOM 731 C CA . LEU A 1 92 ? -17.239 -0.001 8.019 1.00 88.69 92 LEU A CA 1
ATOM 732 C C . LEU A 1 92 ? -17.275 -0.368 6.526 1.00 88.69 92 LEU A C 1
ATOM 734 O O . LEU A 1 92 ? -17.082 -1.536 6.166 1.00 88.69 92 LEU A O 1
ATOM 738 N N . PRO A 1 93 ? -17.470 0.614 5.625 1.00 82.19 93 PRO A N 1
ATOM 739 C CA . PRO A 1 93 ? -17.292 0.391 4.199 1.00 82.19 93 PRO A CA 1
ATOM 740 C C . PRO A 1 93 ? -15.808 0.152 3.887 1.00 82.19 93 PRO A C 1
ATOM 742 O O . PRO A 1 93 ? -14.952 0.946 4.257 1.00 82.19 93 PRO A O 1
ATOM 745 N N . TYR A 1 94 ? -15.516 -0.927 3.164 1.00 78.94 94 TYR A N 1
ATOM 746 C CA . TYR A 1 94 ? -14.170 -1.275 2.699 1.00 78.94 94 TYR A CA 1
ATOM 747 C C . TYR A 1 94 ? -14.279 -1.599 1.209 1.00 78.94 94 TYR A C 1
ATOM 749 O O . TYR A 1 94 ? -14.801 -2.657 0.857 1.00 78.94 94 TYR A O 1
ATOM 757 N N . ARG A 1 95 ? -13.952 -0.642 0.328 1.00 71.88 95 ARG A N 1
ATOM 758 C CA . ARG A 1 95 ? -14.371 -0.649 -1.090 1.00 71.88 95 ARG A CA 1
ATOM 759 C C . ARG A 1 95 ? -13.204 -0.698 -2.064 1.00 71.88 95 ARG A C 1
ATOM 761 O O . ARG A 1 95 ? -13.301 -1.398 -3.071 1.00 71.88 95 ARG A O 1
ATOM 768 N N . LYS A 1 96 ? -12.119 0.024 -1.792 1.00 66.38 96 LYS A N 1
ATOM 769 C CA . LYS A 1 96 ? -10.961 0.117 -2.691 1.00 66.38 96 LYS A CA 1
ATOM 770 C C . LYS A 1 96 ? -9.980 -1.019 -2.467 1.00 66.38 96 LYS A C 1
ATOM 772 O O . LYS A 1 96 ? -9.515 -1.621 -3.430 1.00 66.38 96 LYS A O 1
ATOM 777 N N . THR A 1 97 ? -9.756 -1.398 -1.216 1.00 60.28 97 THR A N 1
ATOM 778 C CA . THR A 1 97 ? -8.832 -2.489 -0.895 1.00 60.28 97 THR A CA 1
ATOM 779 C C . THR A 1 97 ? -9.276 -3.884 -1.395 1.00 60.28 97 THR A C 1
ATOM 781 O O . THR A 1 97 ? -8.417 -4.675 -1.791 1.00 60.28 97 THR A O 1
ATOM 784 N N . PRO A 1 98 ? -10.586 -4.210 -1.486 1.00 54.22 98 PRO A N 1
ATOM 785 C CA . PRO A 1 98 ? -11.062 -5.446 -2.110 1.00 54.22 98 PRO A CA 1
ATOM 786 C C . PRO A 1 98 ? -10.834 -5.556 -3.618 1.00 54.22 98 PRO A C 1
ATOM 788 O O . PRO A 1 98 ? -10.817 -6.668 -4.136 1.00 54.22 98 PRO A O 1
ATOM 791 N N . ALA A 1 99 ? -10.662 -4.446 -4.345 1.00 51.44 99 ALA A N 1
ATOM 792 C CA . ALA A 1 99 ? -10.405 -4.511 -5.786 1.00 51.44 99 ALA A CA 1
ATOM 793 C C . ALA A 1 99 ? -9.076 -5.223 -6.103 1.00 51.44 99 ALA A C 1
ATOM 795 O O . ALA A 1 99 ? -8.947 -5.830 -7.164 1.00 51.44 99 ALA A O 1
ATOM 796 N N . CYS A 1 100 ? -8.136 -5.218 -5.152 1.00 51.62 100 CYS A N 1
ATOM 797 C CA . CYS A 1 100 ? -6.870 -5.939 -5.233 1.00 51.62 100 CYS A CA 1
ATOM 798 C C . CYS A 1 100 ? -6.952 -7.417 -4.791 1.00 51.62 100 CYS A C 1
ATOM 800 O O . CYS A 1 100 ? -5.940 -8.106 -4.831 1.00 51.62 100 CYS A O 1
ATOM 802 N N . LEU A 1 101 ? -8.120 -7.911 -4.351 1.00 54.00 101 LEU A N 1
ATOM 803 C CA . LEU A 1 101 ? -8.342 -9.299 -3.900 1.00 54.00 101 LEU A CA 1
ATOM 804 C C . LEU A 1 101 ? -8.742 -10.259 -5.043 1.00 54.00 101 LEU A C 1
ATOM 806 O O . LEU A 1 101 ? -9.272 -11.332 -4.779 1.00 54.00 101 LEU A O 1
ATOM 810 N N . LYS A 1 102 ? -8.587 -9.873 -6.315 1.00 54.00 102 LYS A N 1
ATOM 811 C CA . LYS A 1 102 ? -9.092 -10.653 -7.465 1.00 54.00 102 LYS A CA 1
ATOM 812 C C . LYS A 1 102 ? -8.179 -11.808 -7.925 1.00 54.00 102 LYS A C 1
ATOM 814 O O . LYS A 1 102 ? -8.324 -12.242 -9.066 1.00 54.00 102 LYS A O 1
ATOM 819 N N . TRP A 1 103 ? -7.275 -12.302 -7.081 1.00 52.66 103 TRP A N 1
ATOM 820 C CA . TRP A 1 103 ? -6.251 -13.284 -7.460 1.00 52.66 103 TRP A CA 1
ATOM 821 C C . TRP A 1 103 ? -6.194 -14.444 -6.476 1.00 52.66 103 TRP A C 1
ATOM 823 O O . TRP A 1 103 ? -6.011 -14.162 -5.271 1.00 52.66 103 TRP A O 1
#

Organism: Escherichia coli (NCBI:txid562)

Mean predicted aligned error: 4.18 Å

Nearest PDB structures (foldseek):
  1ks9-assembly1_A  TM=9.906E-01  e=4.338E-12  Escherichia coli
  5zix-assembly3_C  TM=9.313E-01  e=2.771E-06  Pseudomonas aeruginosa PAO1
  3ego-assembly1_B-2  TM=9.136E-01  e=2.010E-04  Bacillus subtilis
  4yca-assembly1_A  TM=8.878E-01  e=7.064E-04  Staphylococcus aureus
  4yca-assembly1_B  TM=8.080E-01  e=2.946E-03  Staphylococcus aureus

Secondary structure (DSSP, 8-state):
-HHHHHHHHT--GGGGGG-HHHHHHHHHHHHHHHHHTT----HHHHHHHHHHHHHHTTTPPPHHHHHHHTT---SHHHHHHHHHHHHHHTT----SGGGG---

pLDDT: mean 88.43, std 10.94, range [51.44, 97.94]

InterPro domains:
  IPR008927 6-phosphogluconate dehydrogenase-like, C-terminal domain superfamily [SSF48179] (2-93)
  IPR013328 6-phosphogluconate dehydrogenase, domain 2 [G3DSA:1.10.1040.10] (1-101)
  IPR013752 Ketopantoate reductase, C-terminal domain [PF08546] (2-94)
  IPR050838 2-dehydropantoate 2-reductase-like [PTHR43765] (2-93)

Solvent-accessible surface area (backbone atoms only — not comparable to full-atom values): 5801 Å² total; per-residue (Å²): 113,68,40,46,49,24,42,72,68,73,42,39,37,38,62,54,72,82,38,59,68,63,49,41,56,43,23,44,47,50,25,56,40,41,43,74,73,74,43,94,64,47,36,64,60,49,37,53,53,49,50,52,52,27,67,78,37,26,88,38,70,38,70,46,31,52,23,57,77,66,75,45,87,62,67,52,65,67,56,58,41,42,52,53,52,53,21,55,76,71,73,44,84,74,72,70,67,58,69,51,64,82,120

Radius of gyration: 13.43 Å; Cα contacts (8 Å, |Δi|>4): 116; chains: 1; bounding box: 33×30×32 Å